Protein AF-A0A522UBU2-F1 (afdb_monomer_lite)

Sequence (95 aa):
MTGVWHGSFSTGQTFSLSLTQADNVLSGTYSRDDGSGSGSATGQLSGNTLSLTTVREPGHVVSQWSGTVNGDRNGASGTWTNITDASSGTFSMNK

Secondary structure (DSSP, 8-state):
-EEEEEEEETTS-EEEEEEEEETTEEEEEEEETTSS-EEEEEEEEETTEEEEEEEESTT--EEEEEEEEETTTTEEEEEEEETTT--EEEEEEE-

pLDDT: mean 78.14, std 8.97, range [47.38, 89.81]

Structure (mmCIF, N/CA/C/O backbone):
data_AF-A0A522UBU2-F1
#
_entry.id   AF-A0A522UBU2-F1
#
loop_
_atom_site.group_PDB
_atom_site.id
_atom_site.type_symbol
_atom_site.label_atom_id
_atom_site.label_alt_id
_atom_site.label_comp_id
_atom_site.label_asym_id
_atom_site.label_entity_id
_atom_site.label_seq_id
_atom_site.pdbx_PDB_ins_code
_atom_site.Cartn_x
_atom_site.Cartn_y
_atom_site.Cartn_z
_atom_site.occupancy
_atom_site.B_iso_or_equiv
_atom_site.auth_seq_id
_atom_site.auth_comp_id
_atom_site.auth_asym_id
_atom_site.auth_atom_id
_atom_site.pdbx_PDB_model_num
ATOM 1 N N . MET A 1 1 ? -2.767 3.091 17.993 1.00 47.38 1 MET A N 1
ATOM 2 C CA . MET A 1 1 ? -2.339 1.672 18.026 1.00 47.38 1 MET A CA 1
ATOM 3 C C . MET A 1 1 ? -1.253 1.499 16.979 1.00 47.38 1 MET A C 1
ATOM 5 O O . MET A 1 1 ? -1.526 1.760 15.814 1.00 47.38 1 MET A O 1
ATOM 9 N N . THR A 1 2 ? -0.037 1.122 17.365 1.00 54.53 2 THR A N 1
ATOM 10 C CA . THR A 1 2 ? 1.006 0.716 16.412 1.00 54.53 2 THR A CA 1
ATOM 11 C C . THR A 1 2 ? 0.753 -0.738 16.005 1.00 54.53 2 THR A C 1
ATOM 13 O O . THR A 1 2 ? 0.190 -1.523 16.773 1.00 54.53 2 THR A O 1
ATOM 16 N N . GLY A 1 3 ? 1.027 -1.084 14.755 1.00 57.19 3 GLY A N 1
ATOM 17 C CA . GLY A 1 3 ? 0.904 -2.447 14.247 1.00 57.19 3 GLY A CA 1
ATOM 18 C C . GLY A 1 3 ? 1.794 -2.601 13.031 1.00 57.19 3 GLY A C 1
ATOM 19 O O . GLY A 1 3 ? 1.810 -1.714 12.174 1.00 57.19 3 GLY A O 1
ATOM 20 N N . VAL A 1 4 ? 2.551 -3.691 12.982 1.00 66.44 4 VAL A N 1
ATOM 21 C CA . VAL A 1 4 ? 3.306 -4.052 11.786 1.00 66.44 4 VAL A CA 1
ATOM 22 C C . VAL A 1 4 ? 2.408 -4.968 10.979 1.00 66.44 4 VAL A C 1
ATOM 24 O O . VAL A 1 4 ? 2.044 -6.045 11.422 1.00 66.44 4 VAL A O 1
ATOM 27 N N . TRP A 1 5 ? 2.002 -4.488 9.820 1.00 69.44 5 TRP A N 1
ATOM 28 C CA . TRP A 1 5 ? 1.211 -5.221 8.862 1.00 69.44 5 TRP A CA 1
ATOM 29 C C . TRP A 1 5 ? 2.140 -5.955 7.895 1.00 69.44 5 TRP A C 1
ATOM 31 O O . TRP A 1 5 ? 2.961 -5.332 7.225 1.00 69.44 5 TRP A O 1
ATOM 41 N N . HIS A 1 6 ? 2.003 -7.271 7.788 1.00 72.81 6 HIS A N 1
ATOM 42 C CA . HIS A 1 6 ? 2.705 -8.068 6.781 1.00 72.81 6 HIS A CA 1
ATOM 43 C C . HIS A 1 6 ? 1.735 -8.460 5.681 1.00 72.81 6 HIS A C 1
ATOM 45 O O . HIS A 1 6 ? 0.615 -8.889 5.973 1.00 72.81 6 HIS A O 1
ATOM 51 N N . GLY A 1 7 ? 2.154 -8.332 4.424 1.00 73.12 7 GLY A N 1
ATOM 52 C CA . GLY A 1 7 ? 1.291 -8.647 3.301 1.00 73.12 7 GLY A CA 1
ATOM 53 C C . GLY A 1 7 ? 2.001 -9.099 2.043 1.00 73.12 7 GLY A C 1
ATOM 54 O O . GLY A 1 7 ? 3.224 -9.089 1.937 1.00 73.12 7 GLY A O 1
ATOM 55 N N . SER A 1 8 ? 1.203 -9.519 1.073 1.00 72.75 8 SER A N 1
ATOM 56 C CA . SER A 1 8 ? 1.673 -9.900 -0.250 1.00 72.75 8 SER A CA 1
ATOM 57 C C . SER A 1 8 ? 0.782 -9.314 -1.329 1.00 72.75 8 SER A C 1
ATOM 59 O O . SER A 1 8 ? -0.421 -9.120 -1.136 1.00 72.75 8 SER A O 1
ATOM 61 N N . PHE A 1 9 ? 1.388 -9.035 -2.477 1.00 74.94 9 PHE A N 1
ATOM 62 C CA . PHE A 1 9 ? 0.671 -8.782 -3.716 1.00 74.94 9 PHE A CA 1
ATOM 63 C C . PHE A 1 9 ? 0.386 -10.094 -4.445 1.00 74.94 9 PHE A C 1
ATOM 65 O O . PHE A 1 9 ? 1.145 -11.054 -4.319 1.00 74.94 9 PHE A O 1
ATOM 72 N N . SER A 1 10 ? -0.648 -10.126 -5.291 1.00 73.00 10 SER A N 1
ATOM 73 C CA . SER A 1 10 ? -0.968 -11.291 -6.139 1.00 73.00 10 SER A CA 1
ATOM 74 C C . SER A 1 10 ? 0.161 -11.713 -7.090 1.00 73.00 10 SER A C 1
ATOM 76 O O . SER A 1 10 ? 0.115 -12.806 -7.645 1.00 73.00 10 SER A O 1
ATOM 78 N N . THR A 1 11 ? 1.188 -10.874 -7.265 1.00 66.19 11 THR A N 1
ATOM 79 C CA . THR A 1 11 ? 2.437 -11.212 -7.967 1.00 66.19 11 THR A CA 1
ATOM 80 C C . THR A 1 11 ? 3.407 -12.046 -7.118 1.00 66.19 11 THR A C 1
ATOM 82 O O . THR A 1 11 ? 4.530 -12.290 -7.544 1.00 66.19 11 THR A O 1
ATOM 85 N N . GLY A 1 12 ? 3.007 -12.462 -5.912 1.00 61.62 12 GLY A N 1
ATOM 86 C CA . GLY A 1 12 ? 3.846 -13.211 -4.973 1.00 61.62 12 GLY A CA 1
ATOM 87 C C . GLY A 1 12 ? 4.907 -12.361 -4.269 1.00 61.62 12 GLY A C 1
ATOM 88 O O . GLY A 1 12 ? 5.659 -12.889 -3.457 1.00 61.62 12 GLY A O 1
ATOM 89 N N . GLN A 1 13 ? 4.970 -11.055 -4.544 1.00 69.00 13 GLN A N 1
ATOM 90 C CA . GLN A 1 13 ? 5.865 -10.143 -3.837 1.00 69.00 13 GLN A CA 1
ATOM 91 C C . GLN A 1 13 ? 5.326 -9.881 -2.434 1.00 69.00 13 GLN A C 1
ATOM 93 O O . GLN A 1 13 ? 4.250 -9.297 -2.277 1.00 69.00 13 GLN A O 1
ATOM 98 N N . THR A 1 14 ? 6.079 -10.311 -1.427 1.00 73.94 14 THR A N 1
ATOM 99 C CA . THR A 1 14 ? 5.802 -10.006 -0.028 1.00 73.94 14 THR A CA 1
ATOM 100 C C . THR A 1 14 ? 6.426 -8.666 0.357 1.00 73.94 14 THR A C 1
ATOM 102 O O . THR A 1 14 ? 7.473 -8.248 -0.152 1.00 73.94 14 THR A O 1
ATOM 105 N N . PHE A 1 15 ? 5.734 -7.945 1.226 1.00 74.69 15 PHE A N 1
ATOM 106 C CA . PHE A 1 15 ? 6.189 -6.684 1.775 1.00 74.69 15 PHE A CA 1
ATOM 107 C C . PHE A 1 15 ? 5.820 -6.604 3.252 1.00 74.69 15 PHE A C 1
ATOM 109 O O . PHE A 1 15 ? 4.773 -7.078 3.702 1.00 74.69 15 PHE A O 1
ATOM 116 N N . SER A 1 16 ? 6.682 -5.928 3.992 1.00 77.69 16 SER A N 1
ATOM 117 C CA . SER A 1 16 ? 6.483 -5.580 5.386 1.00 77.69 16 SER A CA 1
ATOM 118 C C . SER A 1 16 ? 6.121 -4.099 5.475 1.00 77.69 16 SER A C 1
ATOM 120 O O . SER A 1 16 ? 6.760 -3.252 4.852 1.00 77.69 16 SER A O 1
ATOM 122 N N . LEU A 1 17 ? 5.074 -3.773 6.224 1.00 76.94 17 LEU A N 1
ATOM 123 C CA . LEU A 1 17 ? 4.528 -2.428 6.352 1.00 76.94 17 LEU A CA 1
ATOM 124 C C . LEU A 1 17 ? 4.366 -2.087 7.834 1.00 76.94 17 LEU A C 1
ATOM 126 O O . LEU A 1 17 ? 3.608 -2.718 8.553 1.00 76.94 17 LEU A O 1
ATOM 130 N N . SER A 1 18 ? 5.042 -1.054 8.314 1.00 82.12 18 SER A N 1
ATOM 131 C CA . SER A 1 18 ? 4.889 -0.564 9.685 1.00 82.12 18 SER A CA 1
ATOM 132 C C . SER A 1 18 ? 4.074 0.717 9.668 1.00 82.12 18 SER A C 1
ATOM 134 O O . SER A 1 18 ? 4.561 1.730 9.174 1.00 82.12 18 SER A O 1
ATOM 136 N N . LEU A 1 19 ? 2.848 0.691 10.201 1.00 79.50 19 LEU A N 1
ATOM 137 C CA . LEU A 1 19 ? 1.968 1.862 10.254 1.00 79.50 19 LEU A CA 1
ATOM 138 C C . LEU A 1 19 ? 1.620 2.246 11.691 1.00 79.50 19 LEU A C 1
ATOM 140 O O . LEU A 1 19 ? 1.260 1.422 12.537 1.00 79.50 19 LEU A O 1
ATOM 144 N N . THR A 1 20 ? 1.651 3.548 11.932 1.00 82.25 20 THR A N 1
ATOM 145 C CA . THR A 1 20 ? 1.094 4.196 13.111 1.00 82.25 20 THR A CA 1
ATOM 146 C C . THR A 1 20 ? -0.238 4.820 12.721 1.00 82.25 20 THR A C 1
ATOM 148 O O . THR A 1 20 ? -0.304 5.625 11.794 1.00 82.25 20 THR A O 1
ATOM 151 N N . GLN A 1 21 ? -1.305 4.442 13.427 1.00 80.50 21 GLN A N 1
ATOM 152 C CA . GLN A 1 21 ? -2.612 5.080 13.288 1.00 80.50 21 GLN A CA 1
ATOM 153 C C . GLN A 1 21 ? -2.781 6.189 14.332 1.00 80.50 21 GLN A C 1
ATOM 155 O O . GLN A 1 21 ? -2.709 5.907 15.535 1.00 80.50 21 GLN A O 1
ATOM 160 N N . ALA A 1 22 ? -3.079 7.400 13.861 1.00 83.62 22 ALA A N 1
ATOM 161 C CA . ALA A 1 22 ? -3.567 8.529 14.648 1.00 83.62 22 ALA A CA 1
ATOM 162 C C . ALA A 1 22 ? -4.914 8.978 14.061 1.00 83.62 22 ALA A C 1
ATOM 164 O O . ALA A 1 22 ? -4.984 9.395 12.906 1.00 83.62 22 ALA A O 1
ATOM 165 N N . ASP A 1 23 ? -5.992 8.823 14.831 1.00 84.62 23 ASP A N 1
ATOM 166 C CA . ASP A 1 23 ? -7.373 9.000 14.368 1.00 84.62 23 ASP A CA 1
ATOM 167 C C . ASP A 1 23 ? -7.668 8.197 13.084 1.00 84.62 23 ASP A C 1
ATOM 169 O O . ASP A 1 23 ? -7.603 6.963 13.074 1.00 84.62 23 ASP A O 1
ATOM 173 N N . ASN A 1 24 ? -7.966 8.899 11.992 1.00 84.62 24 ASN A N 1
ATOM 174 C CA . ASN A 1 24 ? -8.247 8.342 10.670 1.00 84.62 24 ASN A CA 1
ATOM 175 C C . ASN A 1 24 ? -7.042 8.430 9.722 1.00 84.62 24 ASN A C 1
ATOM 177 O O . ASN A 1 24 ? -7.186 8.185 8.527 1.00 84.62 24 ASN A O 1
ATOM 181 N N . VAL A 1 25 ? -5.863 8.789 10.230 1.00 87.38 25 VAL A N 1
ATOM 182 C CA . VAL A 1 25 ? -4.629 8.941 9.456 1.00 87.38 25 VAL A CA 1
ATOM 183 C C . VAL A 1 25 ? -3.665 7.807 9.793 1.00 87.38 25 VAL A C 1
ATOM 185 O O . VAL A 1 25 ? -3.488 7.429 10.953 1.00 87.38 25 VAL A O 1
ATOM 188 N N . LEU A 1 26 ? -3.036 7.262 8.757 1.00 86.00 26 LEU A N 1
ATOM 189 C CA . LEU A 1 26 ? -2.022 6.218 8.830 1.00 86.00 26 LEU A CA 1
ATOM 190 C C . LEU A 1 26 ? -0.710 6.769 8.281 1.00 86.00 26 LEU A C 1
ATOM 192 O O . LEU A 1 26 ? -0.684 7.366 7.205 1.00 86.00 26 LEU A O 1
ATOM 196 N N . SER A 1 27 ? 0.383 6.550 8.997 1.00 88.00 27 SER A N 1
ATOM 197 C CA . SER A 1 27 ? 1.718 6.927 8.536 1.00 88.00 27 SER A CA 1
ATOM 198 C C . SER A 1 27 ? 2.765 5.922 8.988 1.00 88.00 27 SER A C 1
ATOM 200 O O . SER A 1 27 ? 2.650 5.315 10.053 1.00 88.00 27 SER A O 1
ATOM 202 N N . GLY A 1 28 ? 3.799 5.737 8.177 1.00 87.38 28 GLY A N 1
ATOM 203 C CA . GLY A 1 28 ? 4.926 4.890 8.525 1.00 87.38 28 GLY A CA 1
ATOM 204 C C . GLY A 1 28 ? 5.768 4.515 7.318 1.00 87.38 28 GLY A C 1
ATOM 205 O O . GLY A 1 28 ? 5.986 5.336 6.427 1.00 87.38 28 GLY A O 1
ATOM 206 N N . THR A 1 29 ? 6.274 3.289 7.307 1.00 86.38 29 THR A N 1
ATOM 207 C CA . THR A 1 29 ? 7.250 2.819 6.321 1.00 86.38 29 THR A CA 1
ATOM 208 C C . THR A 1 29 ? 6.867 1.460 5.768 1.00 86.38 29 THR A C 1
ATOM 210 O O . THR A 1 29 ? 6.175 0.680 6.420 1.00 86.38 29 THR A O 1
ATOM 213 N N . TYR A 1 30 ? 7.336 1.168 4.561 1.00 81.44 30 TYR A N 1
ATOM 214 C CA . TYR A 1 30 ? 7.236 -0.153 3.957 1.00 81.44 30 TYR A CA 1
ATOM 215 C C . TYR A 1 30 ? 8.612 -0.622 3.484 1.00 81.44 30 TYR A C 1
ATOM 217 O O . TYR A 1 30 ? 9.474 0.186 3.134 1.00 81.44 30 TYR A O 1
ATOM 225 N N . SER A 1 31 ? 8.806 -1.932 3.438 1.00 80.62 31 SER A N 1
ATOM 226 C CA . SER A 1 31 ? 9.977 -2.589 2.867 1.00 80.62 31 SER A CA 1
ATOM 227 C C . SER A 1 31 ? 9.535 -3.824 2.105 1.00 80.62 31 SER A C 1
ATOM 229 O O . SER A 1 31 ? 8.695 -4.580 2.587 1.00 80.62 31 SER A O 1
ATOM 231 N N . ARG A 1 32 ? 10.092 -4.049 0.918 1.00 77.69 32 ARG A N 1
ATOM 232 C CA . ARG A 1 32 ? 9.921 -5.331 0.233 1.00 77.69 32 ARG A CA 1
ATOM 233 C C . ARG A 1 32 ? 10.846 -6.368 0.851 1.00 77.69 32 ARG A C 1
ATOM 235 O O . ARG A 1 32 ? 12.003 -6.063 1.139 1.00 77.69 32 ARG A O 1
ATOM 242 N N . ASP A 1 33 ? 10.343 -7.583 1.023 1.00 76.25 33 ASP A N 1
ATOM 243 C CA . ASP A 1 33 ? 11.117 -8.641 1.679 1.00 76.25 33 ASP A CA 1
ATOM 244 C C . ASP A 1 33 ? 12.248 -9.169 0.775 1.00 76.25 33 ASP A C 1
ATOM 246 O O . ASP A 1 33 ? 13.222 -9.733 1.264 1.00 76.25 33 ASP A O 1
ATOM 250 N N . ASP A 1 34 ? 12.164 -8.924 -0.538 1.00 71.88 34 ASP A N 1
ATOM 251 C CA . ASP A 1 34 ? 13.225 -9.206 -1.517 1.00 71.88 34 ASP A CA 1
ATOM 252 C C . ASP A 1 34 ? 14.396 -8.199 -1.471 1.00 71.88 34 ASP A C 1
ATOM 254 O O . ASP A 1 34 ? 15.336 -8.298 -2.260 1.00 71.88 34 ASP A O 1
ATOM 258 N N . GLY A 1 35 ? 14.339 -7.202 -0.579 1.00 70.56 35 GLY A N 1
ATOM 259 C CA . GLY A 1 35 ? 15.359 -6.161 -0.436 1.00 70.56 35 GLY A CA 1
ATOM 260 C C . GLY A 1 35 ? 15.399 -5.144 -1.583 1.00 70.56 35 GLY A C 1
ATOM 261 O O . GLY A 1 35 ? 16.236 -4.243 -1.566 1.00 70.56 35 GLY A O 1
ATOM 262 N N . SER A 1 36 ? 14.491 -5.227 -2.564 1.00 70.25 36 SER A N 1
ATOM 263 C CA . SER A 1 36 ? 14.494 -4.380 -3.772 1.00 70.25 36 SER A CA 1
ATOM 264 C C . SER A 1 36 ? 14.040 -2.934 -3.534 1.00 70.25 36 SER A C 1
ATOM 266 O O . SER A 1 36 ? 13.997 -2.119 -4.467 1.00 70.25 36 SER A O 1
ATOM 268 N N . GLY A 1 37 ? 13.686 -2.593 -2.295 1.00 74.00 37 GLY A N 1
ATOM 269 C CA . GLY A 1 37 ? 13.458 -1.220 -1.873 1.00 74.00 37 GLY A CA 1
ATOM 270 C C . GLY A 1 37 ? 12.574 -1.088 -0.640 1.00 74.00 37 GL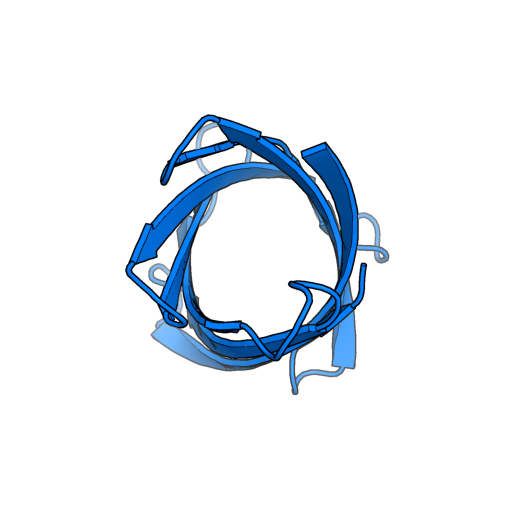Y A C 1
ATOM 271 O O . GLY A 1 37 ? 11.705 -1.917 -0.362 1.00 74.00 37 GLY A O 1
ATOM 272 N N . SER A 1 38 ? 12.777 0.021 0.057 1.00 81.38 38 SER A N 1
ATOM 273 C CA . SER A 1 38 ? 11.947 0.514 1.150 1.00 81.38 38 SER A CA 1
ATOM 274 C C . SER A 1 38 ? 11.515 1.953 0.875 1.00 81.38 38 SER A C 1
ATOM 276 O O . SER A 1 38 ? 12.022 2.614 -0.037 1.00 81.38 38 SER A O 1
ATOM 278 N N . GLY A 1 39 ? 10.537 2.434 1.633 1.00 84.94 39 GLY A N 1
ATOM 279 C CA . GLY A 1 39 ? 10.067 3.804 1.521 1.00 84.94 39 GLY A CA 1
ATOM 280 C C . GLY A 1 39 ? 9.063 4.179 2.598 1.00 84.94 39 GLY A C 1
ATOM 281 O O . GLY A 1 39 ? 8.873 3.473 3.592 1.00 84.94 39 GLY A O 1
ATOM 282 N N . SER A 1 40 ? 8.405 5.309 2.377 1.00 86.69 40 SER A N 1
ATOM 283 C CA . SER A 1 40 ? 7.368 5.835 3.260 1.00 86.69 40 SER A CA 1
ATOM 284 C C . SER A 1 40 ? 5.982 5.404 2.793 1.00 86.69 40 SER A C 1
ATOM 286 O O . SER A 1 40 ? 5.738 5.221 1.600 1.00 86.69 40 SER A O 1
ATOM 288 N N . ALA A 1 41 ? 5.072 5.231 3.744 1.00 86.12 41 ALA A N 1
ATOM 289 C CA . ALA A 1 41 ? 3.678 4.911 3.502 1.00 86.12 41 ALA A CA 1
ATOM 290 C C . ALA A 1 41 ? 2.789 5.885 4.276 1.00 86.12 41 ALA A C 1
ATOM 292 O O . ALA A 1 41 ? 2.970 6.088 5.478 1.00 86.12 41 ALA A O 1
ATOM 293 N N . THR A 1 42 ? 1.818 6.479 3.595 1.00 88.56 42 THR A N 1
ATOM 294 C CA . THR A 1 42 ? 0.810 7.353 4.200 1.00 88.56 42 THR A CA 1
ATOM 295 C C . THR A 1 42 ? -0.570 6.942 3.729 1.00 88.56 42 THR A C 1
ATOM 297 O O . THR A 1 42 ? -0.738 6.426 2.629 1.00 88.56 42 THR A O 1
ATOM 300 N N . GLY A 1 43 ? -1.583 7.134 4.558 1.00 87.56 43 GLY A N 1
ATOM 301 C CA . GLY A 1 43 ? -2.923 6.711 4.205 1.00 87.56 43 GLY A CA 1
ATOM 302 C C . GLY A 1 43 ? -4.003 7.263 5.107 1.00 87.56 43 GLY A C 1
ATOM 303 O O . GLY A 1 43 ? -3.740 7.955 6.091 1.00 87.56 43 GLY A O 1
ATOM 304 N N . GLN A 1 44 ? -5.234 6.935 4.748 1.00 89.81 44 GLN A N 1
ATOM 305 C CA . GLN A 1 44 ? -6.425 7.298 5.493 1.00 89.81 44 GLN A CA 1
ATOM 306 C C . GLN A 1 44 ? -7.344 6.096 5.654 1.00 89.81 44 GLN A C 1
ATOM 308 O O . GLN A 1 44 ? -7.466 5.253 4.760 1.00 89.81 44 GLN A O 1
ATOM 313 N N . LEU A 1 45 ? -7.999 6.049 6.809 1.00 85.62 45 LEU A N 1
ATOM 314 C CA . LEU A 1 45 ? -9.058 5.108 7.118 1.00 85.62 45 LEU A CA 1
ATOM 315 C C . LEU A 1 45 ? -10.390 5.859 7.173 1.00 85.62 45 LEU A C 1
ATOM 317 O O . LEU A 1 45 ? -10.548 6.791 7.956 1.00 85.62 45 LEU A O 1
ATOM 321 N N . SER A 1 46 ? -11.358 5.432 6.369 1.00 88.06 46 SER A N 1
ATOM 322 C CA . SER A 1 46 ? -12.728 5.948 6.392 1.00 88.06 46 SER A CA 1
ATOM 323 C C . SER A 1 46 ? -13.692 4.786 6.601 1.00 88.06 46 SER A C 1
ATOM 325 O O . SER A 1 46 ? -13.901 3.967 5.706 1.00 88.06 46 SER A O 1
ATOM 327 N N . GLY A 1 47 ? -14.224 4.656 7.821 1.00 85.25 47 GLY A N 1
ATOM 328 C CA . GLY A 1 47 ? -14.989 3.475 8.231 1.00 85.25 47 GLY A CA 1
ATOM 329 C C . GLY A 1 47 ? -14.144 2.199 8.133 1.00 85.25 47 GLY A C 1
ATOM 330 O O . GLY A 1 47 ? -13.155 2.049 8.852 1.00 85.25 47 GLY A O 1
ATOM 331 N N . ASN A 1 48 ? -14.528 1.304 7.219 1.00 86.25 48 ASN A N 1
ATOM 332 C CA . ASN A 1 48 ? -13.819 0.059 6.902 1.00 86.25 48 ASN A CA 1
ATOM 333 C C . ASN A 1 48 ? -12.963 0.155 5.631 1.00 86.25 48 ASN A C 1
ATOM 335 O O . ASN A 1 48 ? -12.411 -0.850 5.195 1.00 86.25 48 ASN A O 1
ATOM 339 N N . THR A 1 49 ? -12.836 1.334 5.028 1.00 86.69 49 THR A N 1
ATOM 340 C CA . THR A 1 49 ? -12.060 1.534 3.801 1.00 86.69 49 THR A CA 1
ATOM 341 C C . THR A 1 49 ? -10.691 2.116 4.123 1.00 86.69 49 THR A C 1
ATOM 343 O O . THR A 1 49 ? -10.590 3.136 4.804 1.00 86.69 49 THR A O 1
ATOM 346 N N . LEU A 1 50 ? -9.644 1.486 3.597 1.00 86.62 50 LEU A N 1
ATOM 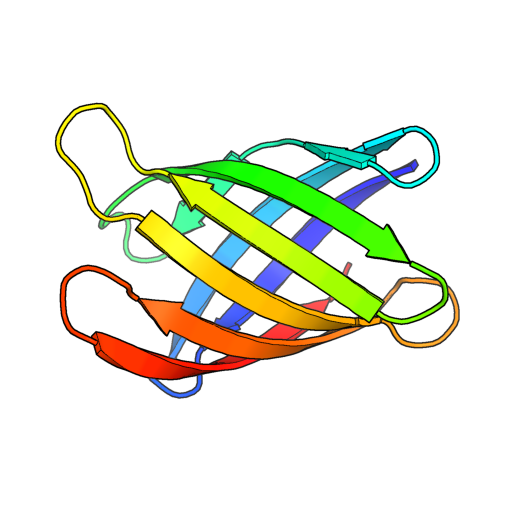347 C CA . LEU A 1 50 ? -8.250 1.904 3.662 1.00 86.62 50 LEU A CA 1
ATOM 348 C C . LEU A 1 50 ? -7.812 2.460 2.308 1.00 86.62 50 LEU A C 1
ATOM 350 O O . LEU A 1 50 ? -7.966 1.796 1.287 1.00 86.62 50 LEU A O 1
ATOM 354 N N . SER A 1 51 ? -7.193 3.634 2.315 1.00 89.06 51 SER A N 1
ATOM 355 C CA . SER A 1 51 ? -6.454 4.165 1.171 1.00 89.06 51 SER A CA 1
ATOM 356 C C . SER A 1 51 ? -5.019 4.429 1.602 1.00 89.06 51 SER A C 1
ATOM 358 O O . SER A 1 51 ? -4.805 5.176 2.553 1.00 89.06 51 SER A O 1
ATOM 360 N N . LEU A 1 52 ? -4.042 3.830 0.926 1.00 85.81 52 LEU A N 1
ATOM 361 C CA . LEU A 1 52 ? -2.617 3.964 1.210 1.00 85.81 52 LEU A CA 1
ATOM 362 C C . LEU A 1 52 ? -1.867 4.445 -0.036 1.00 85.81 52 LEU A C 1
ATOM 364 O O . LEU A 1 52 ? -2.171 4.057 -1.158 1.00 85.81 52 LEU A O 1
ATOM 368 N N . THR A 1 53 ? -0.854 5.271 0.161 1.00 87.06 53 THR A N 1
ATOM 369 C CA . THR A 1 53 ? 0.108 5.679 -0.857 1.00 87.06 53 THR A CA 1
ATOM 370 C C . THR A 1 53 ? 1.495 5.378 -0.326 1.00 87.06 53 THR A C 1
ATOM 372 O O . THR A 1 53 ? 1.846 5.785 0.781 1.00 87.06 53 THR A O 1
ATOM 375 N N . THR A 1 54 ? 2.286 4.663 -1.115 1.00 82.38 54 THR A N 1
ATOM 376 C CA . THR A 1 54 ? 3.679 4.367 -0.796 1.00 82.38 54 THR A CA 1
ATOM 377 C C . THR A 1 54 ? 4.600 5.100 -1.753 1.00 82.38 54 THR A C 1
ATOM 379 O O . THR A 1 54 ? 4.418 5.009 -2.971 1.00 82.38 54 THR A O 1
ATOM 382 N N . VAL A 1 55 ? 5.596 5.790 -1.206 1.00 79.50 55 VAL A N 1
ATOM 383 C CA . VAL A 1 55 ? 6.606 6.540 -1.956 1.00 79.50 55 VAL A CA 1
ATOM 384 C C . VAL A 1 55 ? 7.974 5.970 -1.603 1.00 79.50 55 VAL A C 1
ATOM 386 O O . VAL A 1 55 ? 8.363 5.959 -0.430 1.00 79.50 55 VAL A O 1
ATOM 389 N N . ARG A 1 56 ? 8.695 5.475 -2.612 1.00 75.69 56 ARG A N 1
ATOM 390 C CA . ARG A 1 56 ? 10.099 5.067 -2.467 1.00 75.69 56 ARG A CA 1
ATOM 391 C C . ARG A 1 56 ? 10.986 6.327 -2.364 1.00 75.69 56 ARG A C 1
ATOM 393 O O . ARG A 1 56 ? 10.544 7.411 -2.729 1.00 75.69 56 ARG A O 1
ATOM 400 N N . GLU A 1 57 ? 12.208 6.189 -1.848 1.00 64.50 57 GLU A N 1
ATOM 401 C CA . GLU A 1 57 ? 13.255 7.234 -1.814 1.00 64.50 57 GLU A CA 1
ATOM 402 C C . GLU A 1 57 ? 13.309 8.115 -3.093 1.00 64.50 57 GLU A C 1
ATOM 404 O O . GLU A 1 57 ? 12.909 7.658 -4.171 1.00 64.50 57 GLU A O 1
ATOM 409 N N . PRO A 1 58 ? 13.796 9.373 -3.005 1.00 56.44 58 PRO A N 1
ATOM 410 C CA . PRO A 1 58 ? 13.689 10.374 -4.069 1.00 56.44 58 PRO A CA 1
ATOM 411 C C . PRO A 1 58 ? 14.055 9.848 -5.465 1.00 56.44 58 PRO A C 1
ATOM 413 O O . PRO A 1 58 ? 15.136 9.306 -5.675 1.00 56.44 58 PRO A O 1
ATOM 416 N N . GLY A 1 59 ? 13.146 10.038 -6.429 1.00 58.25 59 GLY A N 1
ATOM 417 C CA . GLY A 1 59 ? 13.300 9.568 -7.812 1.00 58.25 59 GLY A CA 1
ATOM 418 C C . GLY A 1 59 ? 12.625 8.229 -8.123 1.00 58.25 59 GLY A C 1
ATOM 419 O O . GLY A 1 59 ? 12.724 7.754 -9.254 1.00 58.25 59 GLY A O 1
ATOM 420 N N . HIS A 1 60 ? 11.915 7.625 -7.165 1.00 57.72 60 HIS A N 1
ATOM 421 C CA . HIS A 1 60 ? 11.328 6.303 -7.348 1.00 57.72 60 HIS A CA 1
ATOM 422 C C . HIS A 1 60 ? 9.802 6.222 -7.154 1.00 57.72 60 HIS A C 1
ATOM 424 O O . HIS A 1 60 ? 9.158 7.050 -6.518 1.00 57.72 60 HIS A O 1
ATOM 430 N N . VAL A 1 61 ? 9.254 5.175 -7.774 1.00 63.03 61 VAL A N 1
ATOM 431 C CA . VAL A 1 61 ? 7.844 4.887 -8.075 1.00 63.03 61 VAL A CA 1
ATOM 432 C C . VAL A 1 61 ? 6.873 5.054 -6.899 1.00 63.03 61 VAL A C 1
ATOM 434 O O . VAL A 1 61 ? 7.098 4.521 -5.810 1.00 63.03 61 VAL A O 1
ATOM 437 N N . VAL A 1 62 ? 5.738 5.706 -7.178 1.00 71.00 62 VAL A N 1
ATOM 438 C CA . VAL A 1 62 ? 4.570 5.801 -6.290 1.00 71.00 62 VAL A CA 1
ATOM 439 C C . VAL A 1 62 ? 3.612 4.647 -6.583 1.00 71.00 62 VAL A C 1
ATOM 441 O O . VAL A 1 62 ? 3.153 4.481 -7.715 1.00 71.00 62 VAL A O 1
ATOM 444 N N . SER A 1 63 ? 3.282 3.857 -5.562 1.00 75.88 63 SER A N 1
ATOM 445 C CA . SER A 1 63 ? 2.183 2.883 -5.635 1.00 75.88 63 SER A CA 1
ATOM 446 C C . SER A 1 63 ? 1.018 3.351 -4.767 1.00 75.88 63 SER A C 1
ATOM 448 O O . SER A 1 63 ? 1.222 3.812 -3.645 1.00 75.88 63 SER A O 1
ATOM 450 N N . GLN A 1 64 ? -0.198 3.250 -5.296 1.00 81.31 64 GLN A N 1
ATOM 451 C CA . GLN A 1 64 ? -1.443 3.555 -4.595 1.00 81.31 64 GLN A CA 1
ATOM 452 C C . GLN A 1 64 ? -2.206 2.272 -4.326 1.00 81.31 64 GLN A C 1
ATOM 454 O O . GLN A 1 64 ? -2.406 1.457 -5.224 1.00 81.31 64 GLN A O 1
ATOM 459 N N . TRP A 1 65 ? -2.615 2.080 -3.083 1.00 82.00 65 TRP A N 1
ATOM 460 C CA . TRP A 1 65 ? -3.335 0.904 -2.626 1.00 82.00 65 TRP A CA 1
ATOM 461 C C . TRP A 1 65 ? -4.678 1.351 -2.060 1.00 82.00 65 TRP A C 1
ATOM 463 O O . TRP A 1 65 ? -4.752 2.314 -1.300 1.00 82.00 65 TRP A O 1
ATOM 473 N N . SER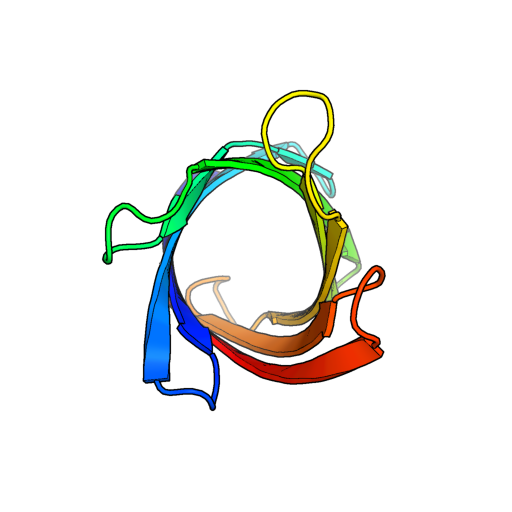 A 1 66 ? -5.744 0.644 -2.392 1.00 85.00 66 SER A N 1
ATOM 474 C CA . SER A 1 66 ? -7.058 0.832 -1.791 1.00 85.00 66 SER A CA 1
ATOM 475 C C . SER A 1 66 ? -7.611 -0.519 -1.375 1.00 85.00 66 SER A C 1
ATOM 477 O O . SER A 1 66 ? -7.468 -1.515 -2.077 1.00 85.00 66 SER A O 1
ATOM 479 N N . GLY A 1 67 ? -8.226 -0.590 -0.205 1.00 85.50 67 GLY A N 1
ATOM 480 C CA . GLY A 1 67 ? -8.747 -1.850 0.291 1.00 85.50 67 GLY A CA 1
ATOM 481 C C . GLY A 1 67 ? -9.760 -1.696 1.397 1.00 85.50 67 GLY A C 1
ATOM 482 O O . GLY A 1 67 ? -10.120 -0.599 1.815 1.00 85.50 67 GLY A O 1
ATOM 483 N N . THR A 1 68 ? -10.214 -2.840 1.873 1.00 85.75 68 THR A N 1
ATOM 484 C CA . THR A 1 68 ? -11.121 -2.982 2.998 1.00 85.75 68 THR A CA 1
ATOM 485 C C . THR A 1 68 ? -10.369 -3.540 4.193 1.00 85.75 68 THR A C 1
ATOM 487 O O . THR A 1 68 ? -9.641 -4.527 4.075 1.00 85.75 68 THR A O 1
ATOM 490 N N . VAL A 1 69 ? -10.575 -2.918 5.346 1.00 83.25 69 VAL A N 1
ATOM 491 C CA . VAL A 1 69 ? -10.115 -3.387 6.649 1.00 83.25 69 VAL A CA 1
ATOM 492 C C . VAL A 1 69 ? -11.234 -4.198 7.285 1.00 83.25 69 VAL A C 1
ATOM 494 O O . VAL A 1 69 ? -12.378 -3.742 7.383 1.00 83.25 69 VAL A O 1
ATOM 497 N N . ASN A 1 70 ? -10.905 -5.413 7.708 1.00 80.69 70 ASN A N 1
ATOM 498 C CA . ASN A 1 70 ? -11.838 -6.293 8.392 1.00 80.69 70 ASN A CA 1
ATOM 499 C C . ASN A 1 70 ? -11.894 -5.989 9.902 1.00 80.69 70 ASN A C 1
ATOM 501 O O . ASN A 1 70 ? -10.931 -5.481 10.476 1.00 80.69 70 ASN A O 1
ATOM 505 N N . GLY A 1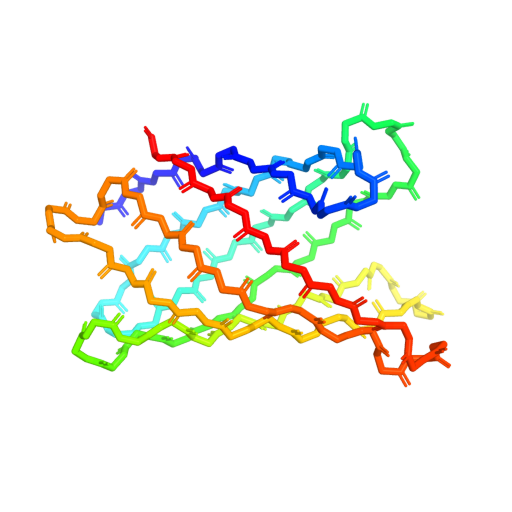 71 ? -13.038 -6.319 10.517 1.00 69.00 71 GLY A N 1
ATOM 506 C CA . GLY A 1 71 ? -13.260 -6.429 11.969 1.00 69.00 71 GLY A CA 1
ATOM 507 C C . GLY A 1 71 ? -12.396 -5.535 12.867 1.00 69.00 71 GLY A C 1
ATOM 508 O O . GLY A 1 71 ? -12.335 -4.322 12.676 1.00 69.00 71 GLY A O 1
ATOM 509 N N . ASP A 1 72 ? -11.706 -6.152 13.830 1.00 69.81 72 ASP A N 1
ATOM 510 C CA . ASP A 1 72 ? -10.843 -5.513 14.841 1.00 69.81 72 ASP A CA 1
ATOM 511 C C . ASP A 1 72 ? -9.590 -4.808 14.274 1.00 69.81 72 ASP A C 1
ATOM 513 O O . ASP A 1 72 ? -8.648 -4.512 15.008 1.00 69.81 72 ASP A O 1
ATOM 517 N N . ARG A 1 73 ? -9.550 -4.528 12.963 1.00 73.44 73 ARG A N 1
ATOM 518 C CA . ARG A 1 73 ? -8.388 -4.000 12.234 1.00 73.44 73 ARG A CA 1
ATOM 519 C C . ARG A 1 73 ? -7.170 -4.922 12.340 1.00 73.44 73 ARG A C 1
ATOM 521 O O . ARG A 1 73 ? -6.046 -4.445 12.478 1.00 73.44 73 ARG A O 1
ATOM 528 N N . ASN A 1 74 ? -7.415 -6.231 12.253 1.00 75.12 74 ASN A N 1
ATOM 529 C CA . ASN A 1 74 ? -6.378 -7.271 12.234 1.00 75.12 74 ASN A CA 1
ATOM 530 C C . ASN A 1 74 ? -6.020 -7.748 10.818 1.00 75.12 74 ASN A C 1
ATOM 532 O O . ASN A 1 74 ? -4.976 -8.359 10.626 1.00 75.12 74 ASN A O 1
ATOM 536 N N . GLY A 1 75 ? -6.868 -7.473 9.825 1.00 81.06 75 GLY A N 1
ATOM 537 C CA . GLY A 1 75 ? -6.681 -7.867 8.431 1.00 81.06 75 GLY A CA 1
ATOM 538 C C . GLY A 1 75 ? -7.142 -6.772 7.464 1.00 81.06 75 GLY A C 1
ATOM 539 O O . GLY A 1 75 ? -8.117 -6.061 7.712 1.00 81.06 75 GLY A O 1
ATOM 540 N N . ALA A 1 76 ? -6.441 -6.624 6.347 1.00 83.00 76 ALA A N 1
ATOM 541 C CA . ALA A 1 76 ? -6.767 -5.689 5.284 1.00 83.00 76 ALA A CA 1
ATOM 542 C C . ALA A 1 76 ? -6.519 -6.372 3.945 1.00 83.00 76 ALA A C 1
ATOM 544 O O . ALA A 1 76 ? -5.515 -7.046 3.754 1.00 83.00 76 ALA A O 1
ATOM 545 N N . SER A 1 77 ? -7.428 -6.206 3.000 1.00 87.25 77 SER A N 1
ATOM 546 C CA . SER A 1 77 ? -7.257 -6.735 1.648 1.00 87.25 77 SER A CA 1
ATOM 547 C C . SER A 1 77 ? -7.840 -5.765 0.644 1.00 87.25 77 SER A C 1
ATOM 549 O O . SER A 1 77 ? -8.721 -4.976 0.983 1.00 87.25 77 SER A O 1
ATOM 551 N N . GLY A 1 78 ? -7.327 -5.769 -0.577 1.00 88.44 78 GLY A N 1
ATOM 552 C CA . GLY A 1 78 ? -7.752 -4.790 -1.562 1.00 88.44 78 GLY A CA 1
ATOM 553 C C . GLY A 1 78 ? -7.006 -4.886 -2.872 1.00 88.44 78 GLY A C 1
ATOM 554 O O . GLY A 1 78 ? -6.429 -5.920 -3.203 1.00 88.44 78 GLY A O 1
ATOM 555 N N . THR A 1 79 ? -7.033 -3.787 -3.610 1.00 87.44 79 THR A N 1
ATOM 556 C CA . THR A 1 79 ? -6.365 -3.606 -4.891 1.00 87.44 79 THR A CA 1
ATOM 557 C C . THR A 1 79 ? -5.244 -2.589 -4.782 1.00 87.44 79 THR A C 1
ATOM 559 O O . THR A 1 79 ? -5.344 -1.600 -4.062 1.00 87.44 79 THR A O 1
ATOM 562 N N . TRP A 1 80 ? -4.179 -2.793 -5.536 1.00 84.44 80 TRP A N 1
ATOM 563 C CA . TRP A 1 80 ? -3.111 -1.819 -5.684 1.00 84.44 80 TRP A CA 1
ATOM 564 C C . TRP A 1 80 ? -2.904 -1.490 -7.154 1.00 84.44 80 TRP A C 1
ATOM 566 O O . TRP A 1 80 ? -3.143 -2.332 -8.017 1.00 84.44 80 TRP A O 1
ATOM 576 N N . THR A 1 81 ? -2.413 -0.284 -7.405 1.00 83.75 81 THR A N 1
ATOM 577 C CA . THR A 1 81 ? -1.992 0.202 -8.713 1.00 83.75 81 THR A CA 1
ATOM 578 C C . THR A 1 81 ? -0.658 0.921 -8.557 1.00 83.75 81 THR A C 1
ATOM 580 O O . THR A 1 81 ? -0.502 1.815 -7.723 1.00 83.75 81 THR A O 1
ATOM 583 N N . ASN A 1 82 ? 0.323 0.545 -9.362 1.00 78.50 82 ASN A N 1
ATOM 584 C CA . ASN A 1 82 ? 1.560 1.285 -9.531 1.00 78.50 82 ASN A CA 1
ATOM 585 C C . ASN A 1 82 ? 1.349 2.333 -10.622 1.00 78.50 82 ASN A C 1
ATOM 587 O O . ASN A 1 82 ? 0.949 2.028 -11.741 1.00 78.50 82 ASN A O 1
ATOM 591 N N . ILE A 1 83 ? 1.581 3.595 -10.270 1.00 76.44 83 ILE A N 1
ATOM 592 C CA . ILE A 1 83 ? 1.261 4.725 -11.147 1.00 76.44 83 ILE A CA 1
ATOM 593 C C . ILE A 1 83 ? 2.290 4.857 -12.275 1.00 76.44 83 ILE A C 1
ATOM 595 O O . ILE A 1 83 ? 1.982 5.402 -13.329 1.00 76.44 83 ILE A O 1
ATOM 599 N N . THR A 1 84 ? 3.514 4.364 -12.076 1.00 72.94 84 THR A N 1
ATOM 600 C CA . THR A 1 84 ? 4.603 4.514 -13.048 1.00 72.94 84 THR A CA 1
ATOM 601 C C . THR A 1 84 ? 4.516 3.501 -14.182 1.00 72.94 84 THR A C 1
ATOM 603 O O . THR A 1 84 ? 4.724 3.874 -15.332 1.00 72.94 84 THR A O 1
ATOM 606 N N . ASP A 1 85 ? 4.218 2.237 -13.879 1.00 73.19 85 ASP A N 1
ATOM 607 C CA . ASP A 1 85 ? 4.133 1.170 -14.889 1.00 73.19 85 ASP A CA 1
ATOM 608 C C . ASP A 1 85 ? 2.693 0.717 -15.185 1.00 73.19 85 ASP A C 1
ATOM 610 O O . ASP A 1 85 ? 2.489 -0.205 -15.973 1.00 73.19 85 ASP A O 1
ATOM 614 N N . ALA A 1 86 ? 1.698 1.369 -14.568 1.00 77.88 86 ALA A N 1
ATOM 615 C CA . ALA A 1 86 ? 0.274 1.044 -14.659 1.00 77.88 86 ALA A CA 1
ATOM 616 C C . ALA A 1 86 ? -0.072 -0.411 -14.278 1.00 77.88 86 ALA A C 1
ATOM 618 O O . ALA A 1 86 ? -1.184 -0.876 -14.548 1.00 77.88 86 ALA A O 1
ATOM 619 N N . SER A 1 87 ? 0.848 -1.140 -13.634 1.00 79.62 87 SER A N 1
ATOM 620 C CA . SER A 1 87 ? 0.559 -2.475 -13.123 1.00 79.62 87 SER A CA 1
ATOM 621 C C . SER A 1 87 ? -0.412 -2.385 -11.952 1.00 79.62 87 SER A C 1
ATOM 623 O O . SER A 1 87 ? -0.403 -1.433 -11.172 1.00 79.62 87 SER A O 1
ATOM 625 N N . SER A 1 88 ? -1.288 -3.374 -11.837 1.00 83.00 88 SER A N 1
ATOM 626 C CA . SER A 1 88 ? -2.236 -3.470 -10.734 1.00 83.00 88 SER A CA 1
ATOM 627 C C . SER A 1 88 ? -2.416 -4.917 -10.308 1.00 83.00 88 SER A C 1
ATOM 629 O O . SER A 1 88 ? -2.060 -5.853 -11.028 1.00 83.00 88 SER A O 1
ATOM 631 N N . GLY A 1 89 ? -2.952 -5.109 -9.112 1.00 84.75 89 GLY A N 1
ATOM 632 C CA . GLY A 1 89 ? -3.259 -6.431 -8.594 1.00 84.75 89 GLY A CA 1
ATOM 633 C C . GLY A 1 89 ? -4.010 -6.347 -7.282 1.00 84.75 89 GLY A C 1
ATOM 634 O O . GLY A 1 89 ? -4.505 -5.288 -6.899 1.00 84.75 89 GLY A O 1
ATOM 635 N N . THR A 1 90 ? -4.077 -7.467 -6.573 1.00 86.62 90 THR A N 1
ATOM 636 C CA . THR A 1 90 ? -4.642 -7.507 -5.223 1.00 86.62 90 THR A CA 1
ATOM 637 C C . THR A 1 90 ? -3.546 -7.567 -4.171 1.00 86.62 90 THR A C 1
ATOM 639 O O . THR A 1 90 ? -2.415 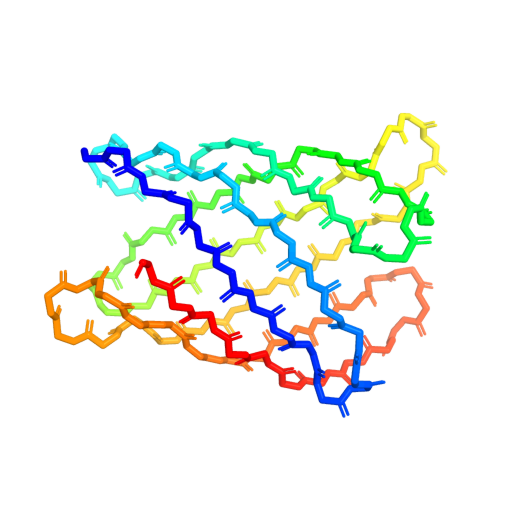-7.964 -4.464 1.00 86.62 90 THR A O 1
ATOM 642 N N . PHE A 1 91 ? -3.876 -7.142 -2.955 1.00 82.50 91 PHE A N 1
ATOM 643 C CA . PHE A 1 91 ? -3.047 -7.322 -1.772 1.00 82.50 91 PHE A CA 1
ATOM 644 C C . PHE A 1 91 ? -3.855 -7.940 -0.634 1.00 82.50 91 PHE A C 1
ATOM 646 O O . PHE A 1 91 ? -5.069 -7.745 -0.532 1.00 82.50 91 PHE A O 1
ATOM 653 N N . SER A 1 92 ? -3.154 -8.632 0.255 1.00 84.44 92 SER A N 1
ATOM 654 C CA . SER A 1 92 ? -3.655 -9.025 1.570 1.00 84.44 92 SER A CA 1
ATOM 655 C C . SER A 1 92 ? -2.600 -8.672 2.603 1.00 84.44 92 SER A C 1
ATOM 657 O O . SER A 1 92 ? -1.424 -8.922 2.370 1.00 84.44 92 SER A O 1
ATOM 659 N N . MET A 1 93 ? -3.014 -8.107 3.730 1.00 80.38 93 MET A N 1
ATOM 66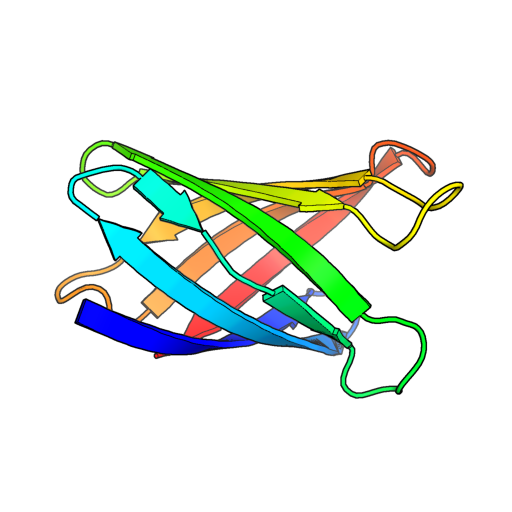0 C CA . MET A 1 93 ? -2.172 -7.725 4.856 1.00 80.38 93 MET A CA 1
ATOM 661 C C . MET A 1 93 ? -2.815 -8.189 6.163 1.00 80.38 93 MET A C 1
ATOM 663 O O . MET A 1 93 ? -4.036 -8.117 6.303 1.00 80.38 93 MET A O 1
ATOM 667 N N . ASN A 1 94 ? -2.004 -8.609 7.129 1.00 79.69 94 ASN A N 1
ATOM 668 C CA . ASN A 1 94 ? -2.441 -8.941 8.487 1.00 79.69 94 ASN A CA 1
ATOM 669 C C . ASN A 1 94 ? -1.546 -8.248 9.519 1.00 79.69 94 ASN A C 1
ATOM 671 O O . ASN A 1 94 ? -0.368 -8.027 9.238 1.00 79.69 94 ASN A O 1
ATOM 675 N N . LYS A 1 95 ? -2.131 -7.891 10.663 1.00 70.31 95 LYS A N 1
ATOM 676 C CA . LYS A 1 95 ? -1.482 -7.228 11.801 1.00 70.31 95 LYS A CA 1
ATOM 677 C C . LYS A 1 95 ? -0.866 -8.221 12.787 1.00 70.31 95 LYS A C 1
ATOM 679 O O . LYS A 1 95 ? -1.418 -9.335 12.913 1.00 70.31 95 LYS A O 1
#

Foldseek 3Di:
DWDWKWKDWPVRWTKIRTWDDDPQKIWDKMATPVRPFIFIKIWGHDPQKIWIWTDTPPPDWIKIWIWGQDDPSQKIKGKIATPPVRDITIMIIGD

Radius of gyration: 12.2 Å; chains: 1; bounding box: 30×24×33 Å